Protein AF-X4Y4I2-F1 (afdb_monomer_lite)

Foldseek 3Di:
DDDDDDPVVVVVQVVQCVVVVPPDSVVSVVVVVVVVVVVVVVVVVVVVVVVPPDDDDDDDDDDDPDDDDDDDDDDDDDDDDDDDDDDDDDDDD

Secondary structure (DSSP, 8-state):
------HHHHHHHHHHHHHHT-SSHHHHHHHHHHHHHHHHHHHHHHHHHTTSS--S------PPP----------------------------

Radius of gyration: 27.99 Å; chains: 1; bounding box: 61×39×68 Å

Sequence (93 aa):
RRMRLSLDIARKFFNLQDMLGFDIASKTVEWLLKQSEEAIHALSKSCTDKIKSAVSSSTSECGKADLGHNRVSKGMMVNKSPSSRDARDLRVQ

Organism: NCBI:txid1164856

InterPro domains:
  IPR005333 Transcription factor, TCP [PTHR31072] (1-61)
  IPR017887 Transcription factor TCP subgroup [PF03634] (1-72)
  IPR017887 Transcription factor TCP subgroup [PS51369] (1-43)

pLDDT: mean 71.29, std 19.71, range [40.38, 96.19]

Structure (mmCIF, N/CA/C/O backbone):
data_AF-X4Y4I2-F1
#
_entry.id   AF-X4Y4I2-F1
#
loop_
_atom_site.group_PDB
_atom_site.id
_atom_site.type_symbol
_atom_site.label_atom_id
_atom_site.label_alt_id
_atom_site.label_comp_id
_atom_site.label_asym_id
_atom_site.label_entity_id
_atom_site.label_seq_id
_atom_site.pdbx_PDB_ins_code
_atom_site.Cartn_x
_atom_site.Cartn_y
_atom_site.Cartn_z
_atom_site.occupancy
_atom_site.B_iso_or_equiv
_atom_site.auth_seq_id
_atom_site.auth_comp_id
_atom_site.auth_asym_id
_atom_site.auth_atom_id
_atom_site.pdbx_PDB_model_num
ATOM 1 N N . ARG A 1 1 ? 16.632 -11.371 2.080 1.00 87.75 1 ARG A N 1
ATOM 2 C CA . ARG A 1 1 ? 15.545 -12.393 2.014 1.00 87.75 1 ARG A CA 1
ATOM 3 C C . ARG A 1 1 ? 14.500 -11.926 0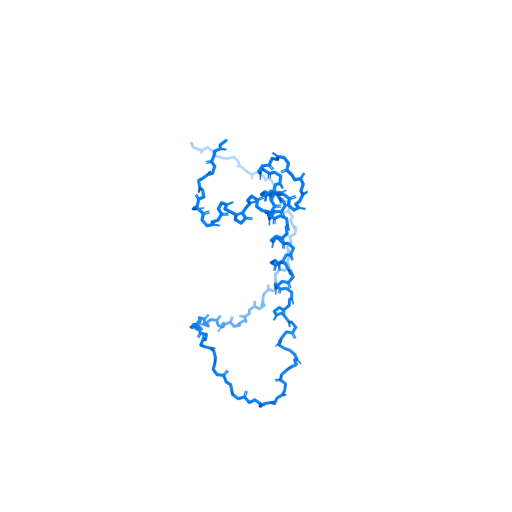.994 1.00 87.75 1 ARG A C 1
ATOM 5 O O . ARG A 1 1 ? 14.447 -10.727 0.765 1.00 87.75 1 ARG A O 1
ATOM 12 N N . ARG A 1 2 ? 13.730 -12.822 0.350 1.00 87.56 2 ARG A N 1
ATOM 13 C CA . ARG A 1 2 ? 12.763 -12.482 -0.723 1.00 87.56 2 ARG A CA 1
ATOM 14 C C . ARG A 1 2 ? 11.338 -12.876 -0.320 1.00 87.56 2 ARG A C 1
ATOM 16 O O . ARG A 1 2 ? 11.148 -13.982 0.174 1.00 87.56 2 ARG A O 1
ATOM 23 N N . MET A 1 3 ? 10.373 -11.992 -0.559 1.00 90.81 3 MET A N 1
ATOM 24 C CA . MET A 1 3 ? 8.939 -12.242 -0.361 1.00 90.81 3 MET A CA 1
ATOM 25 C C . MET A 1 3 ? 8.315 -12.751 -1.666 1.00 90.81 3 MET A C 1
ATOM 27 O O . MET A 1 3 ? 8.679 -12.275 -2.741 1.00 90.81 3 MET A O 1
ATOM 31 N N . ARG A 1 4 ? 7.377 -13.701 -1.585 1.00 94.56 4 ARG A N 1
ATOM 32 C CA . ARG A 1 4 ? 6.557 -14.142 -2.725 1.00 94.56 4 ARG A CA 1
ATOM 33 C C . ARG A 1 4 ? 5.133 -13.645 -2.513 1.00 94.56 4 ARG A C 1
ATOM 35 O O . ARG A 1 4 ? 4.514 -13.989 -1.513 1.00 94.56 4 ARG A O 1
ATOM 42 N N . LEU A 1 5 ? 4.651 -12.822 -3.435 1.00 91.69 5 LEU A N 1
ATOM 43 C CA . LEU A 1 5 ? 3.306 -12.253 -3.412 1.00 91.69 5 LEU A CA 1
ATOM 44 C C . LEU A 1 5 ? 2.453 -12.939 -4.483 1.00 91.69 5 LEU A C 1
ATOM 46 O O . LEU A 1 5 ? 2.984 -13.369 -5.509 1.00 91.69 5 LEU A O 1
ATOM 50 N N . SER A 1 6 ? 1.140 -13.032 -4.260 1.00 96.19 6 SER A N 1
ATOM 51 C CA . SER A 1 6 ? 0.216 -13.41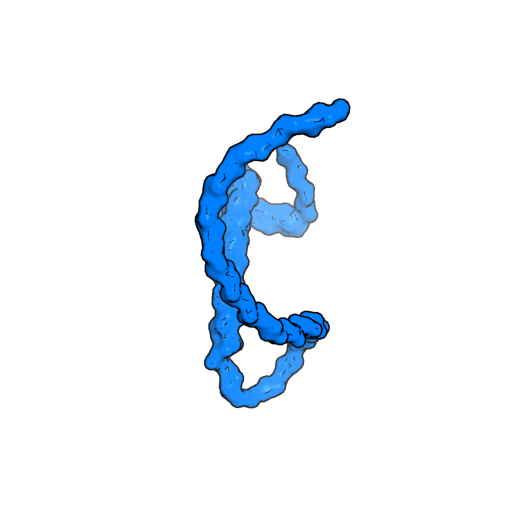2 -5.332 1.00 96.19 6 SER A CA 1
ATOM 52 C C . SER A 1 6 ? 0.195 -12.326 -6.407 1.00 96.19 6 SER A C 1
ATOM 54 O O . SER A 1 6 ? 0.532 -11.172 -6.138 1.00 96.19 6 SER A O 1
ATOM 56 N N . LEU A 1 7 ? -0.220 -12.680 -7.624 1.00 95.31 7 LEU A N 1
ATOM 57 C CA . LEU A 1 7 ? -0.238 -11.746 -8.748 1.00 95.31 7 LEU A CA 1
ATOM 58 C C . LEU A 1 7 ? -1.068 -10.485 -8.439 1.00 95.31 7 LEU A C 1
ATOM 60 O O . LEU A 1 7 ? -0.646 -9.369 -8.737 1.00 95.31 7 LEU A O 1
ATOM 64 N N . ASP A 1 8 ? -2.218 -10.651 -7.787 1.00 96.19 8 ASP A N 1
ATOM 65 C CA . ASP A 1 8 ? -3.101 -9.536 -7.440 1.00 96.19 8 ASP A CA 1
ATOM 66 C C . ASP A 1 8 ? -2.477 -8.602 -6.399 1.00 96.19 8 ASP A C 1
ATOM 68 O O . ASP A 1 8 ? -2.563 -7.378 -6.523 1.00 96.19 8 ASP A O 1
ATOM 72 N N . ILE A 1 9 ? -1.827 -9.174 -5.381 1.00 94.81 9 ILE A N 1
ATOM 73 C CA . ILE A 1 9 ? -1.156 -8.405 -4.329 1.00 94.81 9 ILE A CA 1
ATOM 74 C C . ILE A 1 9 ? 0.077 -7.708 -4.903 1.00 94.81 9 ILE A C 1
ATOM 76 O O . ILE A 1 9 ? 0.311 -6.543 -4.592 1.00 94.81 9 ILE A O 1
ATOM 80 N N . ALA A 1 10 ? 0.828 -8.381 -5.776 1.00 94.31 10 ALA A N 1
ATOM 81 C CA . ALA A 1 10 ? 1.992 -7.815 -6.441 1.00 94.31 10 ALA A CA 1
ATOM 82 C C . ALA A 1 10 ? 1.622 -6.547 -7.224 1.00 94.31 10 ALA A C 1
ATOM 84 O O . ALA A 1 10 ? 2.264 -5.520 -7.033 1.00 94.31 10 ALA A O 1
ATOM 85 N N . ARG A 1 11 ? 0.538 -6.569 -8.018 1.00 95.38 11 ARG A N 1
ATOM 86 C CA . ARG A 1 11 ? 0.073 -5.376 -8.754 1.00 95.38 11 ARG A CA 1
ATOM 87 C C . ARG A 1 11 ? -0.229 -4.197 -7.828 1.00 95.38 11 ARG A C 1
ATOM 89 O O . ARG A 1 11 ? 0.238 -3.092 -8.068 1.00 95.38 11 ARG A O 1
ATOM 96 N N . LYS A 1 12 ? -0.972 -4.431 -6.742 1.00 95.00 12 LYS A N 1
ATOM 97 C CA . LYS A 1 12 ? -1.288 -3.373 -5.766 1.00 95.00 12 LYS A CA 1
ATOM 98 C C . LYS A 1 12 ? -0.034 -2.842 -5.069 1.00 95.00 12 LYS A C 1
ATOM 100 O O . LYS A 1 12 ? 0.067 -1.647 -4.819 1.00 95.00 12 LYS A O 1
ATOM 105 N N . PHE A 1 13 ? 0.912 -3.727 -4.771 1.00 93.88 13 PHE A N 1
ATOM 106 C CA . PHE A 1 13 ? 2.162 -3.377 -4.110 1.00 93.88 13 PHE A CA 1
ATOM 107 C C . PHE A 1 13 ? 3.078 -2.526 -4.999 1.00 93.88 13 PHE A C 1
ATOM 109 O O . PHE A 1 13 ? 3.642 -1.556 -4.504 1.00 93.88 13 PHE A O 1
ATOM 116 N N . PHE A 1 14 ? 3.193 -2.836 -6.295 1.00 92.12 14 PHE A N 1
ATOM 117 C CA . P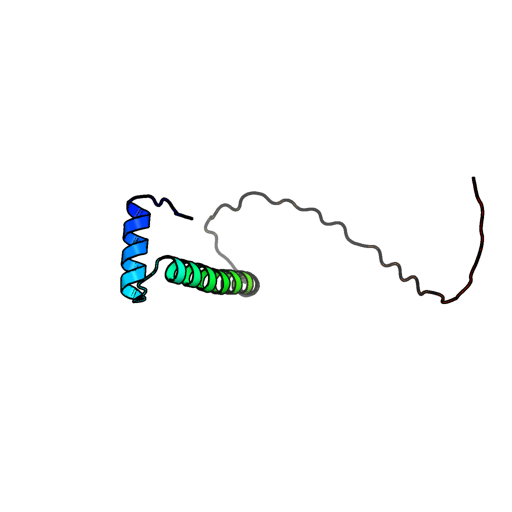HE A 1 14 ? 3.981 -2.026 -7.232 1.00 92.12 14 PHE A CA 1
ATOM 118 C C . PHE A 1 14 ? 3.341 -0.662 -7.505 1.00 92.12 14 PHE A C 1
ATOM 120 O O . PHE A 1 14 ? 4.031 0.344 -7.427 1.00 92.12 14 PHE A O 1
ATOM 127 N N . ASN A 1 15 ? 2.018 -0.592 -7.679 1.00 94.62 15 ASN A N 1
ATOM 128 C CA . ASN A 1 15 ? 1.343 0.705 -7.803 1.00 94.62 15 ASN A CA 1
ATOM 129 C C . ASN A 1 15 ? 1.580 1.589 -6.568 1.00 94.62 15 ASN A C 1
ATOM 131 O O . ASN A 1 15 ? 1.762 2.796 -6.688 1.00 94.62 15 ASN A O 1
ATOM 135 N N . LEU A 1 16 ? 1.590 0.990 -5.373 1.00 93.75 16 LEU A N 1
ATOM 136 C CA . LEU A 1 16 ? 1.901 1.713 -4.144 1.00 93.75 16 LEU A CA 1
ATOM 137 C C . LEU A 1 16 ? 3.362 2.192 -4.110 1.00 93.75 16 LEU A C 1
ATOM 139 O O . LEU A 1 16 ? 3.608 3.306 -3.657 1.00 93.75 16 LEU A O 1
ATOM 143 N N . GLN A 1 17 ? 4.316 1.386 -4.592 1.00 94.06 17 GLN A N 1
ATOM 144 C CA . GLN A 1 17 ? 5.717 1.811 -4.735 1.00 94.06 17 GLN A CA 1
ATOM 145 C C . GLN A 1 17 ? 5.835 3.047 -5.624 1.00 94.06 17 GLN A C 1
ATOM 147 O O . GLN A 1 17 ? 6.469 4.020 -5.215 1.00 94.06 17 GLN A O 1
ATOM 152 N N . ASP A 1 18 ? 5.170 3.025 -6.781 1.00 93.94 18 ASP A N 1
ATOM 153 C CA . ASP A 1 18 ? 5.170 4.134 -7.736 1.00 93.94 18 ASP A CA 1
ATOM 154 C C . ASP A 1 18 ? 4.561 5.399 -7.120 1.00 93.94 18 ASP A C 1
ATOM 156 O O . ASP A 1 18 ? 5.125 6.485 -7.236 1.00 93.94 18 ASP A O 1
ATOM 160 N N . MET A 1 19 ? 3.445 5.263 -6.395 1.00 94.19 19 MET A N 1
ATOM 161 C CA . MET A 1 19 ? 2.787 6.387 -5.718 1.00 94.19 19 MET A CA 1
ATOM 162 C C . MET A 1 19 ? 3.638 7.003 -4.603 1.00 94.19 19 MET A C 1
ATOM 164 O O . MET A 1 19 ? 3.588 8.213 -4.391 1.00 94.19 19 MET A O 1
ATOM 168 N N . LEU A 1 20 ? 4.393 6.183 -3.871 1.00 91.75 20 LEU A N 1
ATOM 169 C CA . LEU A 1 20 ? 5.290 6.652 -2.813 1.00 91.75 20 LEU A CA 1
ATOM 170 C C . LEU A 1 20 ? 6.638 7.147 -3.364 1.00 91.75 20 LEU A C 1
ATOM 172 O O . LEU A 1 20 ? 7.398 7.777 -2.630 1.00 91.75 20 LEU A O 1
ATOM 176 N N . GLY A 1 21 ? 6.947 6.862 -4.634 1.00 93.75 21 GLY A N 1
ATOM 177 C CA . GLY A 1 21 ? 8.237 7.166 -5.253 1.00 93.75 21 GLY A CA 1
ATOM 178 C C . GLY A 1 21 ? 9.392 6.357 -4.656 1.00 93.75 21 GLY A C 1
ATOM 179 O O . GLY A 1 21 ? 10.528 6.830 -4.606 1.00 93.75 21 GLY A O 1
ATOM 180 N N . PHE A 1 22 ? 9.115 5.159 -4.134 1.00 91.56 22 PHE A N 1
ATOM 181 C CA . PHE A 1 22 ? 10.130 4.319 -3.504 1.00 91.56 22 PHE A CA 1
ATOM 182 C C . PHE A 1 22 ? 10.751 3.344 -4.503 1.00 91.56 22 PHE A C 1
ATOM 184 O O . PHE A 1 22 ? 10.088 2.454 -5.014 1.00 91.56 22 PHE A O 1
ATOM 191 N N . ASP A 1 23 ? 12.069 3.442 -4.666 1.00 85.50 23 ASP A N 1
ATOM 192 C CA . ASP A 1 23 ? 12.874 2.566 -5.537 1.00 85.50 23 ASP A CA 1
ATOM 193 C C . ASP A 1 23 ? 13.068 1.146 -4.948 1.00 85.50 23 ASP A C 1
ATOM 195 O O . ASP A 1 23 ? 13.462 0.194 -5.615 1.00 85.50 23 ASP A O 1
ATOM 199 N N . ILE A 1 24 ? 12.787 0.964 -3.649 1.00 88.56 24 ILE A N 1
ATOM 200 C CA . ILE A 1 24 ? 13.030 -0.306 -2.954 1.00 88.56 24 ILE A CA 1
ATOM 201 C C . ILE A 1 24 ? 11.777 -0.777 -2.220 1.00 88.56 24 ILE A C 1
ATOM 203 O O . ILE A 1 24 ? 11.231 -0.088 -1.353 1.00 88.56 24 ILE A O 1
ATOM 207 N N . ALA A 1 25 ? 11.397 -2.030 -2.478 1.00 87.75 25 ALA A N 1
ATOM 208 C CA . ALA A 1 25 ? 10.277 -2.704 -1.825 1.00 87.75 25 ALA A CA 1
ATOM 209 C C . ALA A 1 25 ? 10.349 -2.663 -0.287 1.00 87.75 25 ALA A C 1
ATOM 211 O O . ALA A 1 25 ? 9.319 -2.537 0.369 1.00 87.75 25 ALA A O 1
ATOM 212 N N . SER A 1 26 ? 11.547 -2.733 0.306 1.00 90.94 26 SER A N 1
ATOM 213 C CA . SER A 1 26 ? 11.716 -2.698 1.765 1.00 90.94 26 SER A CA 1
ATOM 214 C C . SER A 1 26 ? 11.220 -1.394 2.390 1.00 90.94 26 SER A C 1
ATOM 216 O O . SER A 1 26 ? 10.577 -1.452 3.431 1.00 90.94 26 SER A O 1
ATOM 218 N N . LYS A 1 27 ? 11.437 -0.244 1.734 1.00 91.50 27 LYS A N 1
ATOM 219 C CA . LYS A 1 27 ? 10.949 1.065 2.206 1.00 91.50 27 LYS A CA 1
ATOM 220 C C . LYS A 1 27 ? 9.424 1.147 2.169 1.00 91.50 27 LYS A C 1
ATOM 222 O O . LYS A 1 27 ? 8.797 1.695 3.067 1.00 91.50 27 LYS A O 1
ATOM 227 N N . THR A 1 28 ? 8.818 0.533 1.154 1.00 94.06 28 THR A N 1
ATOM 228 C CA . THR A 1 28 ? 7.353 0.448 1.040 1.00 94.06 28 THR A CA 1
ATOM 229 C C . THR A 1 28 ? 6.759 -0.431 2.132 1.00 94.06 28 THR A C 1
ATOM 231 O O . THR A 1 28 ? 5.734 -0.088 2.710 1.00 94.06 28 THR A O 1
ATOM 234 N N . VAL A 1 29 ? 7.406 -1.557 2.449 1.00 93.44 29 VAL A N 1
ATOM 235 C CA . VAL A 1 29 ? 6.966 -2.430 3.547 1.00 93.44 29 VAL A CA 1
ATOM 236 C C . VAL A 1 29 ? 7.119 -1.733 4.898 1.00 93.44 29 VAL A C 1
ATOM 238 O O . VAL A 1 29 ? 6.210 -1.809 5.714 1.00 93.44 29 VAL A O 1
ATOM 241 N N . GLU A 1 30 ? 8.220 -1.020 5.127 1.00 93.69 30 GLU A N 1
ATOM 242 C CA . GLU A 1 30 ? 8.410 -0.211 6.336 1.00 93.69 30 GLU A CA 1
ATOM 243 C C . GLU A 1 30 ? 7.304 0.843 6.489 1.00 93.69 30 GLU A C 1
ATOM 245 O O . GLU A 1 30 ? 6.701 0.965 7.556 1.00 93.69 30 GLU A O 1
ATOM 250 N N . TRP A 1 31 ? 6.962 1.537 5.401 1.00 94.94 31 TRP A N 1
ATOM 251 C CA . TRP A 1 31 ? 5.849 2.482 5.383 1.00 94.94 31 TRP A CA 1
ATOM 252 C C . TRP A 1 31 ? 4.503 1.808 5.685 1.00 94.94 31 TRP A C 1
ATOM 254 O O . TRP A 1 31 ? 3.738 2.313 6.505 1.00 94.94 31 TRP A O 1
ATOM 264 N N . LEU A 1 32 ? 4.231 0.641 5.089 1.00 94.31 32 LEU A N 1
ATOM 265 C CA . LEU A 1 32 ? 3.017 -0.135 5.358 1.00 94.31 32 LEU A CA 1
ATOM 266 C C . LEU A 1 32 ? 2.901 -0.530 6.834 1.00 94.31 32 LEU A C 1
ATOM 268 O O . LEU A 1 32 ? 1.809 -0.451 7.397 1.00 94.31 32 LEU A O 1
ATOM 272 N N . LEU A 1 33 ? 4.005 -0.945 7.461 1.00 93.88 33 LEU A N 1
ATOM 273 C CA . LEU A 1 33 ? 4.028 -1.309 8.878 1.00 93.88 33 LEU A CA 1
ATOM 274 C C . LEU A 1 33 ? 3.742 -0.091 9.758 1.00 93.88 33 LEU A C 1
ATOM 276 O O . LEU A 1 33 ? 2.820 -0.141 10.570 1.00 93.88 33 LEU A O 1
ATOM 280 N N . LYS A 1 34 ? 4.433 1.028 9.517 1.00 94.19 34 LYS A N 1
ATOM 281 C CA . LYS A 1 34 ? 4.206 2.279 10.248 1.00 94.19 34 LYS A CA 1
ATOM 282 C C . LYS A 1 34 ? 2.760 2.764 10.118 1.00 94.19 34 LYS A C 1
ATOM 284 O O . LYS A 1 34 ? 2.121 3.099 11.113 1.00 94.19 34 LYS A O 1
ATOM 289 N N . GLN A 1 35 ? 2.217 2.760 8.900 1.00 91.06 35 GLN A N 1
ATOM 290 C CA . GLN A 1 35 ? 0.854 3.227 8.672 1.00 91.06 35 GLN A CA 1
ATOM 291 C C . GLN A 1 35 ? -0.187 2.308 9.324 1.00 91.06 35 GLN A C 1
ATOM 293 O O . GLN A 1 35 ? -1.210 2.786 9.821 1.00 91.06 35 GLN A O 1
ATOM 298 N N . SER A 1 36 ? 0.081 1.000 9.350 1.00 92.62 36 SER A N 1
ATOM 299 C CA . SER A 1 36 ? -0.779 0.014 10.009 1.00 92.62 36 SER A CA 1
ATOM 300 C C . SER A 1 36 ? -0.770 0.175 11.528 1.00 92.62 36 SER A C 1
ATOM 302 O O . SER A 1 36 ? -1.829 0.089 12.142 1.00 92.62 36 SER A O 1
ATOM 304 N N . GLU A 1 37 ? 0.382 0.449 12.143 1.00 92.19 37 GLU A N 1
ATOM 305 C CA . GLU A 1 37 ? 0.480 0.719 13.584 1.00 92.19 37 GLU A CA 1
ATOM 306 C C . GLU A 1 37 ? -0.362 1.934 13.993 1.00 92.19 37 GLU A C 1
ATOM 308 O O . GLU A 1 37 ? -1.151 1.860 14.939 1.00 92.19 37 GLU A O 1
ATOM 313 N N . GLU A 1 38 ? -0.261 3.031 13.237 1.00 88.69 38 GLU A N 1
ATOM 314 C CA . GLU A 1 38 ? -1.077 4.229 13.449 1.00 88.69 38 GLU A CA 1
ATOM 315 C C . GLU A 1 38 ? -2.576 3.927 13.300 1.00 88.69 38 GLU A C 1
ATOM 317 O O . GLU A 1 38 ? -3.381 4.315 14.154 1.00 88.69 38 GLU A O 1
ATOM 322 N N . ALA A 1 39 ? -2.955 3.183 12.255 1.00 89.69 39 ALA A N 1
ATOM 323 C CA . ALA A 1 39 ? -4.342 2.809 11.998 1.00 89.69 39 ALA A CA 1
ATOM 324 C C . ALA A 1 39 ? -4.913 1.898 13.098 1.00 89.69 39 ALA A C 1
ATOM 326 O O . ALA A 1 39 ? -6.021 2.133 13.582 1.00 89.69 39 ALA A O 1
ATOM 327 N N . ILE A 1 40 ? -4.160 0.888 13.544 1.00 88.75 40 ILE A N 1
ATOM 328 C CA . ILE A 1 40 ? -4.579 -0.027 14.617 1.00 88.75 40 ILE A CA 1
ATOM 329 C C . ILE A 1 40 ? -4.733 0.734 15.936 1.00 88.75 40 ILE A C 1
ATOM 331 O O . ILE A 1 40 ? -5.730 0.561 16.640 1.00 88.75 40 ILE A O 1
ATOM 335 N N . HIS A 1 41 ? -3.789 1.614 16.267 1.00 88.44 41 HIS A N 1
ATOM 336 C CA . HIS A 1 41 ? -3.862 2.416 17.485 1.00 88.44 41 HIS A CA 1
ATOM 337 C C . HIS A 1 41 ? -5.064 3.377 17.472 1.00 88.44 41 HIS A C 1
ATOM 339 O O . HIS A 1 41 ? -5.749 3.524 18.488 1.00 88.44 41 HIS A O 1
ATOM 345 N N . ALA A 1 42 ? -5.379 3.978 16.320 1.00 81.69 42 ALA A N 1
ATOM 346 C CA . ALA A 1 42 ? -6.585 4.784 16.141 1.00 81.69 42 ALA A CA 1
ATOM 347 C C . ALA A 1 42 ? -7.870 3.948 16.289 1.00 81.69 42 ALA A C 1
ATOM 349 O O . ALA A 1 42 ? -8.799 4.359 16.989 1.00 81.69 42 ALA A O 1
ATOM 350 N N . LEU A 1 43 ? -7.918 2.746 15.703 1.00 80.81 43 LEU A N 1
ATOM 351 C CA . LEU A 1 43 ? -9.057 1.833 15.843 1.00 80.81 43 LEU A CA 1
ATOM 352 C C . LEU A 1 43 ? -9.280 1.417 17.302 1.00 80.81 43 LEU A C 1
ATOM 354 O O . LEU A 1 43 ? -10.412 1.496 17.781 1.00 80.81 43 LEU A O 1
ATOM 358 N N . SER A 1 44 ? -8.211 1.071 18.027 1.00 78.62 44 SER A N 1
ATOM 359 C CA . SER A 1 44 ? -8.270 0.708 19.449 1.00 78.62 44 SER A CA 1
ATOM 360 C C . SER A 1 44 ? -8.852 1.827 20.317 1.00 78.62 44 SER A C 1
ATOM 362 O O . SER A 1 44 ? -9.601 1.543 21.248 1.00 78.62 44 SER A O 1
ATOM 364 N N . LYS A 1 45 ? -8.545 3.092 20.009 1.00 68.50 45 LYS A N 1
ATOM 365 C CA . LYS A 1 45 ? -9.094 4.262 20.716 1.00 68.50 45 LYS A CA 1
ATOM 366 C C . LYS A 1 45 ? -10.533 4.578 20.301 1.00 68.50 45 LYS A C 1
ATOM 368 O O . LYS A 1 45 ? -11.353 4.961 21.127 1.00 68.50 45 LYS A O 1
ATOM 373 N N . SER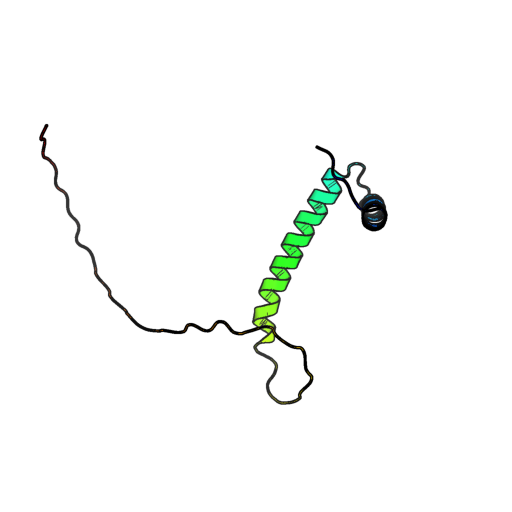 A 1 46 ? -10.884 4.356 19.036 1.00 59.53 46 SER A N 1
ATOM 374 C CA . SER A 1 46 ? -12.239 4.616 18.530 1.00 59.53 46 SER A CA 1
ATOM 375 C C . SER A 1 46 ? -13.288 3.583 18.977 1.00 59.53 46 SER A C 1
ATOM 377 O O . SER A 1 46 ? -14.488 3.843 18.874 1.00 59.53 46 SER A O 1
ATOM 379 N N . CYS A 1 47 ? -12.868 2.415 19.477 1.00 56.03 47 CYS A N 1
ATOM 380 C CA . CYS A 1 47 ? -13.765 1.430 20.091 1.00 56.03 47 CYS A CA 1
ATOM 381 C C . CYS A 1 47 ? -14.237 1.836 21.498 1.00 56.03 47 CYS A C 1
ATOM 383 O O . CYS A 1 47 ? -15.284 1.360 21.932 1.00 56.03 47 CYS A O 1
ATOM 385 N N . THR A 1 48 ? -13.532 2.735 22.194 1.00 53.22 48 THR A N 1
ATOM 386 C CA . THR A 1 48 ? -13.955 3.243 23.513 1.00 53.22 48 THR A CA 1
ATOM 387 C C . THR A 1 48 ? -15.015 4.348 23.443 1.00 53.22 48 THR A C 1
ATOM 389 O O . THR A 1 48 ? -15.808 4.476 24.375 1.00 53.22 48 THR A O 1
ATOM 392 N N . ASP A 1 49 ? -15.110 5.087 22.333 1.00 53.22 49 ASP A N 1
ATOM 393 C CA . ASP A 1 49 ? -16.067 6.201 22.191 1.00 53.22 49 ASP A CA 1
ATOM 394 C C . ASP A 1 49 ? -17.411 5.796 21.565 1.00 53.22 49 ASP A C 1
ATOM 396 O O . ASP A 1 49 ? -18.405 6.512 21.682 1.00 53.22 49 ASP A O 1
ATOM 400 N N . LYS A 1 50 ? -17.499 4.600 20.969 1.00 51.19 50 LYS A N 1
ATOM 401 C CA . LYS A 1 50 ? -18.759 4.052 20.431 1.00 51.19 50 LYS A CA 1
ATOM 402 C C . LYS A 1 50 ? -19.674 3.424 21.495 1.00 51.19 50 LYS A C 1
ATOM 404 O O . LYS A 1 50 ? -20.742 2.933 21.151 1.00 51.19 50 LYS A O 1
ATOM 409 N N . ILE A 1 51 ? -19.296 3.463 22.778 1.00 54.75 51 ILE A N 1
ATOM 410 C CA . ILE A 1 51 ? -20.140 3.035 23.911 1.00 54.75 51 ILE A CA 1
ATOM 411 C C . ILE A 1 51 ? -20.537 4.241 24.781 1.00 54.75 51 ILE A C 1
ATOM 413 O O . ILE A 1 51 ? -20.553 4.154 25.999 1.00 54.75 51 ILE A O 1
ATOM 417 N N . LYS A 1 52 ? -20.800 5.421 24.205 1.00 50.72 52 LYS A N 1
ATOM 418 C CA . LYS A 1 52 ? -21.411 6.538 24.965 1.00 50.72 52 LYS A CA 1
ATOM 419 C C . LYS A 1 52 ? -22.491 7.318 24.217 1.00 50.72 52 LYS A C 1
ATOM 421 O O . LYS A 1 52 ? -23.136 8.158 24.829 1.00 50.72 52 LYS A O 1
ATOM 426 N N . SER A 1 53 ? -22.742 7.024 22.940 1.00 49.16 53 SER A N 1
ATOM 427 C CA . SER A 1 53 ? -23.772 7.718 22.153 1.00 49.16 53 SER A CA 1
ATOM 428 C C . SER A 1 53 ? -24.635 6.741 21.356 1.00 49.16 53 SER A C 1
ATOM 430 O O . SER A 1 53 ? -24.660 6.746 20.130 1.00 49.16 53 SER A O 1
ATOM 432 N N . ALA A 1 54 ? -25.310 5.852 22.076 1.00 46.84 54 ALA A N 1
ATOM 433 C CA . ALA A 1 54 ? -26.459 5.108 21.573 1.00 46.84 54 ALA A CA 1
ATOM 434 C C . ALA A 1 54 ? -27.435 4.914 22.740 1.00 46.84 54 ALA A C 1
ATOM 436 O O . ALA A 1 54 ? -27.615 3.813 23.256 1.00 46.84 54 ALA A O 1
ATOM 437 N N . VAL A 1 55 ? -28.003 6.022 23.223 1.00 60.34 55 VAL A N 1
ATOM 438 C CA . VAL A 1 55 ? -29.253 5.965 23.981 1.00 60.34 55 VAL A CA 1
ATOM 439 C C . VAL A 1 55 ? -30.384 5.837 22.954 1.00 60.34 55 VAL A C 1
ATOM 441 O O . VAL A 1 55 ? -30.465 6.638 22.029 1.00 60.34 55 VAL A O 1
ATOM 444 N N . SER A 1 56 ? -31.221 4.813 23.132 1.00 48.31 56 SER A N 1
ATOM 445 C CA . SER A 1 56 ? -32.516 4.588 22.467 1.00 48.31 56 SER A CA 1
ATOM 446 C C . SER A 1 56 ? -32.526 4.086 21.007 1.00 48.31 56 SER A C 1
ATOM 448 O O . SER A 1 56 ? -32.264 4.818 20.063 1.00 48.31 56 SER A O 1
ATOM 450 N N . SER A 1 57 ? -32.972 2.829 20.876 1.00 46.31 57 SER A N 1
ATOM 451 C CA . SER A 1 57 ? -33.777 2.238 19.789 1.00 46.31 57 SER A CA 1
ATOM 452 C C . SER A 1 57 ? -33.295 2.348 18.335 1.00 46.31 57 SER A C 1
ATOM 454 O O . SER A 1 57 ? -33.528 3.345 17.668 1.00 46.31 57 SER A O 1
ATOM 456 N N . SER A 1 58 ? -32.801 1.246 17.766 1.00 40.38 58 SER A N 1
ATOM 457 C CA . SER A 1 58 ? -33.589 0.385 16.859 1.00 40.38 58 SER A CA 1
ATOM 458 C C . SER A 1 58 ? -32.689 -0.698 16.249 1.00 40.38 58 SER A C 1
ATOM 460 O O . SER A 1 58 ? -31.508 -0.487 15.987 1.00 40.38 58 SER A O 1
ATOM 462 N N . THR A 1 59 ? -33.253 -1.886 16.088 1.00 56.31 59 THR A N 1
ATOM 463 C CA . THR A 1 59 ? -32.618 -3.139 15.671 1.00 56.31 59 THR A CA 1
ATOM 464 C C . THR A 1 59 ? -32.115 -3.106 14.227 1.00 56.31 59 THR A C 1
ATOM 466 O O . THR A 1 59 ? -32.884 -2.784 13.328 1.00 56.31 59 THR A O 1
ATOM 469 N N . SER A 1 60 ? -30.881 -3.551 13.985 1.00 54.19 60 SER A N 1
ATOM 470 C CA . SER A 1 60 ? -30.560 -4.333 12.784 1.00 54.19 60 SER A CA 1
ATOM 471 C C . SER A 1 60 ? -29.299 -5.151 13.040 1.00 54.19 60 SER A C 1
ATOM 473 O O . SER A 1 60 ? -28.267 -4.634 13.465 1.00 54.19 60 SER A O 1
ATOM 475 N N . GLU A 1 61 ? -29.436 -6.452 12.833 1.00 58.06 61 GLU A N 1
ATOM 476 C CA . GLU A 1 61 ? -28.468 -7.518 13.066 1.00 58.06 61 GLU A CA 1
ATOM 477 C C . GLU A 1 61 ? -27.048 -7.305 12.502 1.00 58.06 6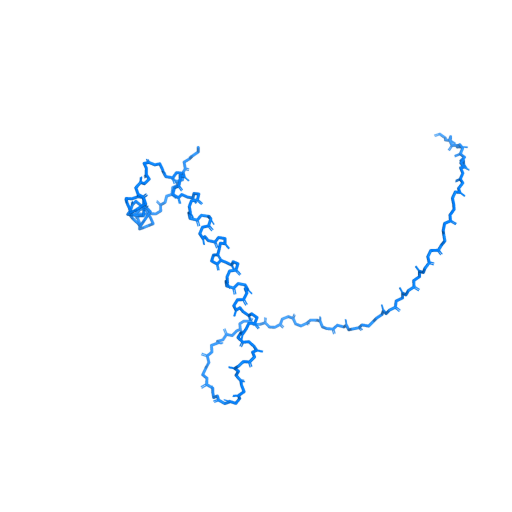1 GLU A C 1
ATOM 479 O O . GLU A 1 61 ? -26.840 -7.039 11.322 1.00 58.06 61 GLU A O 1
ATOM 484 N N . CYS A 1 62 ? -26.038 -7.568 13.335 1.00 54.72 62 CYS A N 1
ATOM 485 C CA . CYS A 1 62 ? -24.751 -8.080 12.869 1.00 54.72 62 CYS A CA 1
ATOM 486 C C . CYS A 1 62 ? -24.186 -9.008 13.952 1.00 54.72 62 CYS A C 1
ATOM 488 O O . CYS A 1 62 ? -23.898 -8.582 15.074 1.00 54.72 62 CYS A O 1
ATOM 490 N N . GLY A 1 63 ? -24.133 -10.303 13.630 1.00 49.12 63 GLY A N 1
ATOM 491 C CA . GLY A 1 63 ? -23.824 -11.389 14.553 1.00 49.12 63 GLY A CA 1
ATOM 492 C C . GLY A 1 63 ? -22.431 -11.260 15.159 1.00 49.12 63 GLY A C 1
ATOM 493 O O . GLY A 1 63 ? -21.422 -11.346 14.461 1.00 49.12 63 GLY A O 1
ATOM 494 N N . LYS A 1 64 ? -22.379 -11.085 16.481 1.00 46.59 64 LYS A N 1
ATOM 495 C CA . LYS A 1 64 ? -21.149 -11.233 17.254 1.00 46.59 64 LYS A CA 1
ATOM 496 C C . LYS A 1 64 ? -21.031 -12.670 17.733 1.00 46.59 64 LYS A C 1
ATOM 498 O O . LYS A 1 64 ? -21.885 -13.153 18.471 1.00 46.59 64 LYS A O 1
ATOM 503 N N . ALA A 1 65 ? -19.960 -13.320 17.292 1.00 52.31 65 ALA A N 1
ATOM 504 C CA . ALA A 1 65 ? -19.511 -14.585 17.835 1.00 52.31 65 ALA A CA 1
ATOM 505 C C . ALA A 1 65 ? -19.155 -14.412 19.321 1.00 52.31 65 ALA A C 1
ATOM 507 O O . ALA A 1 65 ? -18.306 -13.597 19.677 1.00 52.31 65 ALA A O 1
ATOM 508 N N . ASP A 1 66 ? -19.910 -15.162 20.114 1.00 51.00 66 ASP A N 1
ATOM 509 C CA . ASP A 1 66 ? -19.677 -15.777 21.418 1.00 51.00 66 ASP A CA 1
ATOM 510 C C . ASP A 1 66 ? -18.931 -15.024 22.538 1.00 51.00 66 ASP A C 1
ATOM 512 O O . ASP A 1 66 ? -17.775 -14.610 22.451 1.00 51.00 66 ASP A O 1
ATOM 516 N N . LEU A 1 67 ? -19.661 -14.914 23.649 1.00 50.56 67 LEU A N 1
ATOM 517 C CA . LEU A 1 67 ? -19.319 -14.284 24.914 1.00 50.56 67 LEU A CA 1
ATOM 518 C C . LEU A 1 67 ? -18.654 -15.300 25.853 1.00 50.56 67 LEU A C 1
ATOM 520 O O . LEU A 1 67 ? -19.332 -16.129 26.453 1.00 50.56 67 LEU A O 1
ATOM 524 N N . GLY A 1 68 ? -17.354 -15.153 26.100 1.00 46.78 68 GLY A N 1
ATOM 525 C CA . GLY A 1 68 ? -16.674 -15.803 27.224 1.00 46.78 68 GLY A CA 1
ATOM 526 C C . GLY A 1 68 ? -16.638 -14.904 28.462 1.00 46.78 68 GLY A C 1
ATOM 527 O O . GLY A 1 68 ? -15.638 -14.235 28.714 1.00 46.78 68 GLY A O 1
ATOM 528 N N . HIS A 1 69 ? -17.725 -14.859 29.236 1.00 52.81 69 HIS A N 1
ATOM 529 C CA . HIS A 1 69 ? -17.767 -14.188 30.538 1.00 52.81 69 HIS A CA 1
ATOM 530 C C . HIS A 1 69 ? -17.073 -15.027 31.625 1.00 52.81 69 HIS A C 1
ATOM 532 O O . HIS A 1 69 ? -17.503 -16.140 31.908 1.00 52.81 69 HIS A O 1
ATOM 538 N N . ASN A 1 70 ? -16.112 -14.445 32.348 1.00 55.34 70 ASN A N 1
ATOM 539 C CA . ASN A 1 70 ? -15.897 -14.799 33.752 1.00 55.34 70 ASN A CA 1
ATOM 540 C C . ASN A 1 70 ? -15.690 -13.528 34.587 1.00 55.34 70 ASN A C 1
ATOM 542 O O . ASN A 1 70 ? -14.640 -12.889 34.541 1.00 55.34 70 ASN A O 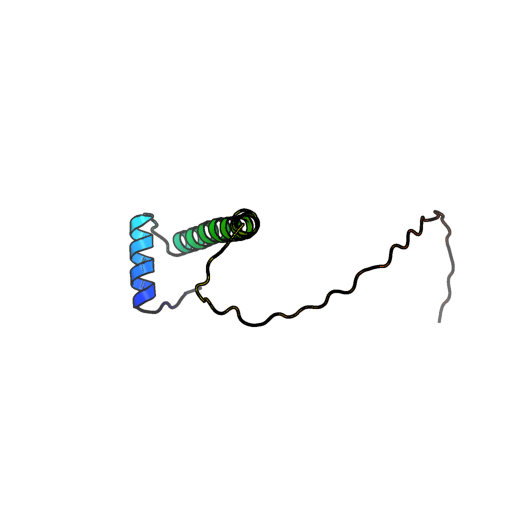1
ATOM 546 N N . ARG A 1 71 ? -16.734 -13.144 35.328 1.00 52.78 71 ARG A N 1
ATOM 547 C CA . ARG A 1 71 ? -16.671 -12.160 36.409 1.00 52.78 71 ARG A CA 1
ATOM 548 C C . ARG A 1 71 ? -16.672 -12.926 37.727 1.00 52.78 71 ARG A C 1
ATOM 550 O O . ARG A 1 71 ? -17.694 -13.498 38.085 1.00 52.78 71 ARG A O 1
ATOM 557 N N . VAL A 1 72 ? -15.597 -12.807 38.499 1.00 52.06 72 VAL A N 1
ATOM 558 C CA . VAL A 1 72 ? -15.694 -12.851 39.959 1.00 52.06 72 VAL A CA 1
ATOM 559 C C . VAL A 1 72 ? -14.918 -11.671 40.522 1.00 52.06 72 VAL A C 1
ATOM 561 O O . VAL A 1 72 ? -13.752 -11.439 40.210 1.00 52.06 72 VAL A O 1
ATOM 564 N N . SER A 1 73 ? -15.629 -10.860 41.292 1.00 56.12 73 SER A N 1
ATOM 565 C CA . SER A 1 73 ? -15.071 -9.770 42.074 1.00 56.12 73 SER A CA 1
ATOM 566 C C . SER A 1 73 ? -14.573 -10.292 43.422 1.00 56.12 73 SER A C 1
ATOM 568 O O . SER A 1 73 ? -15.148 -11.232 43.966 1.00 56.12 73 SER A O 1
ATOM 570 N N . LYS A 1 74 ? -13.667 -9.501 44.014 1.00 48.75 74 LYS A N 1
ATOM 571 C CA . LYS A 1 74 ? -13.558 -9.177 45.452 1.00 48.75 74 LYS A CA 1
ATOM 572 C C . LYS A 1 74 ? -12.431 -9.878 46.226 1.00 48.75 74 LYS A C 1
ATOM 574 O O . LYS A 1 74 ? -12.431 -11.085 46.413 1.00 48.75 74 LYS A O 1
ATOM 579 N N . GLY A 1 75 ? -11.526 -9.051 46.759 1.00 42.16 75 GLY A N 1
ATOM 580 C CA . GLY A 1 75 ? -10.539 -9.435 47.769 1.00 42.16 75 GLY A CA 1
ATOM 581 C C . GLY A 1 75 ? -9.451 -8.378 47.969 1.00 42.16 75 GLY A C 1
ATOM 582 O O . GLY A 1 75 ? -8.365 -8.506 47.422 1.00 42.16 75 GLY A O 1
ATOM 583 N N . MET A 1 76 ? -9.742 -7.317 48.731 1.00 51.34 76 MET A N 1
ATOM 584 C CA . MET A 1 76 ? -8.718 -6.428 49.299 1.00 51.34 76 MET A CA 1
ATOM 585 C C . MET A 1 76 ? -7.955 -7.190 50.385 1.00 51.34 76 MET A C 1
ATOM 587 O O . MET A 1 76 ? -8.580 -7.625 51.347 1.00 51.34 76 MET A O 1
ATOM 591 N N . MET A 1 77 ? -6.628 -7.269 50.296 1.00 60.72 77 MET A N 1
ATOM 592 C CA . MET A 1 77 ? -5.774 -7.476 51.468 1.00 60.72 77 MET A CA 1
ATOM 593 C C . MET A 1 77 ? -4.560 -6.556 51.361 1.00 60.72 77 MET A C 1
ATOM 595 O O . MET A 1 77 ? -3.654 -6.762 50.561 1.00 60.72 77 MET A O 1
ATOM 599 N N . VAL A 1 78 ? -4.597 -5.497 52.166 1.00 59.25 78 VAL A N 1
ATOM 600 C CA . VAL A 1 78 ? -3.436 -4.694 52.539 1.00 59.25 78 VAL A CA 1
ATOM 601 C C . VAL A 1 78 ? -2.602 -5.536 53.496 1.00 59.25 78 VAL A C 1
ATOM 603 O O . VAL A 1 78 ? -3.085 -5.890 54.568 1.00 59.25 78 VAL A O 1
ATOM 606 N N . ASN A 1 79 ? -1.342 -5.797 53.168 1.00 56.81 79 ASN A N 1
ATOM 607 C CA . ASN A 1 79 ? -0.337 -6.136 54.168 1.00 56.81 79 ASN A CA 1
ATOM 608 C C . ASN A 1 79 ? 0.908 -5.265 53.968 1.00 56.81 79 ASN A C 1
ATOM 610 O O . ASN A 1 79 ? 1.712 -5.413 53.053 1.00 56.81 79 ASN A O 1
ATOM 614 N N . LYS A 1 80 ? 0.986 -4.283 54.864 1.00 50.78 80 LYS A N 1
ATOM 615 C CA . LYS A 1 80 ? 2.088 -3.353 55.082 1.00 50.78 80 LYS A CA 1
ATOM 616 C C . LYS A 1 80 ? 3.274 -4.134 55.669 1.00 50.78 80 LYS A C 1
ATOM 618 O O . LYS A 1 80 ? 3.076 -4.971 56.545 1.00 50.78 80 LYS A O 1
ATOM 623 N N . SER A 1 81 ? 4.471 -3.855 55.163 1.00 50.81 81 SER A N 1
ATOM 624 C CA . SER A 1 81 ? 5.761 -4.481 55.486 1.00 50.81 81 SER A CA 1
ATOM 625 C C . SER A 1 81 ? 6.112 -4.489 56.983 1.00 50.81 81 SER A C 1
ATOM 627 O O . SER A 1 81 ? 5.579 -3.684 57.750 1.00 50.81 81 SER A O 1
ATOM 629 N N . PRO A 1 82 ? 7.164 -5.236 57.362 1.00 56.00 82 PRO A N 1
ATOM 630 C CA . PRO A 1 82 ? 8.295 -4.505 57.919 1.00 56.00 82 PRO A CA 1
ATOM 631 C C . PRO A 1 82 ? 9.663 -4.910 57.355 1.00 56.00 82 PRO A C 1
ATOM 633 O O . PRO A 1 82 ? 9.973 -6.066 57.089 1.00 56.00 82 PRO A O 1
ATOM 636 N N . SER A 1 83 ? 10.471 -3.864 57.207 1.00 53.72 83 SER A N 1
ATOM 637 C CA . SER A 1 83 ? 11.931 -3.830 57.215 1.00 53.72 83 SER A CA 1
ATOM 638 C C . SER A 1 83 ? 12.549 -4.784 58.245 1.00 53.72 83 SER A C 1
ATOM 640 O O . SER A 1 83 ? 12.156 -4.725 59.404 1.00 53.72 83 SER A O 1
ATOM 642 N N . SER A 1 84 ? 13.592 -5.532 57.872 1.00 52.00 84 SER A N 1
ATOM 643 C CA . SER A 1 84 ? 14.938 -5.418 58.469 1.00 52.00 84 SER A CA 1
ATOM 644 C C . SER A 1 84 ? 15.803 -6.639 58.135 1.00 52.00 84 SER A C 1
ATOM 646 O O . SER A 1 84 ? 15.380 -7.776 58.290 1.00 52.00 84 SER A O 1
ATOM 648 N N . ARG A 1 85 ? 17.016 -6.338 57.658 1.00 56.94 85 ARG A N 1
ATOM 649 C CA . ARG A 1 85 ? 18.319 -6.957 57.965 1.00 56.94 85 ARG A CA 1
ATOM 650 C C . ARG A 1 85 ? 18.265 -8.233 58.823 1.00 56.94 85 ARG A C 1
ATOM 652 O O . ARG A 1 85 ? 17.750 -8.169 59.927 1.00 56.94 85 ARG A O 1
ATOM 659 N N . ASP A 1 86 ? 18.889 -9.321 58.365 1.00 50.34 86 ASP A N 1
ATOM 660 C CA . ASP A 1 86 ? 20.119 -9.844 58.983 1.00 50.34 86 ASP A CA 1
ATOM 661 C C . ASP A 1 86 ? 20.679 -11.085 58.270 1.00 50.34 86 ASP A C 1
ATOM 663 O O . ASP A 1 86 ? 20.040 -11.727 57.440 1.00 50.34 86 ASP A O 1
ATOM 667 N N . ALA A 1 87 ? 21.959 -11.307 58.539 1.00 54.22 87 ALA A N 1
ATOM 668 C CA . ALA A 1 87 ? 22.897 -12.153 57.831 1.00 54.22 87 ALA A CA 1
ATOM 669 C C . ALA A 1 87 ? 22.998 -13.591 58.384 1.00 54.22 87 ALA A C 1
ATOM 671 O O . ALA A 1 87 ? 22.649 -13.849 59.530 1.00 54.22 87 ALA A O 1
ATOM 672 N N . ARG A 1 88 ? 23.689 -14.431 57.591 1.00 55.34 88 ARG A N 1
ATOM 673 C CA . ARG A 1 88 ? 24.374 -15.704 57.928 1.00 55.34 88 ARG A CA 1
ATOM 674 C C . ARG A 1 88 ? 23.487 -16.948 58.078 1.00 55.34 88 ARG A C 1
ATOM 676 O O . ARG A 1 88 ? 22.586 -16.965 58.897 1.00 55.34 88 ARG A O 1
ATOM 683 N N . ASP A 1 89 ? 23.819 -18.021 57.352 1.00 56.28 89 ASP A N 1
ATOM 684 C CA . ASP A 1 89 ? 24.557 -19.160 57.932 1.00 56.28 89 ASP A CA 1
ATOM 685 C C . ASP A 1 89 ? 24.992 -20.188 56.859 1.00 56.28 89 ASP A C 1
ATOM 687 O O . ASP A 1 89 ? 24.325 -20.375 55.842 1.00 56.28 89 ASP A O 1
ATOM 691 N N . LEU A 1 90 ? 26.151 -20.811 57.086 1.00 55.62 90 LEU A N 1
ATOM 692 C CA . LEU A 1 90 ? 26.788 -21.865 56.286 1.00 55.62 90 LEU A CA 1
ATOM 693 C C . LEU A 1 90 ? 26.293 -23.261 56.711 1.00 55.62 90 LEU A C 1
ATOM 695 O O . LEU A 1 90 ? 26.381 -23.586 57.889 1.00 55.62 90 LEU A O 1
ATOM 699 N N . ARG A 1 91 ? 25.980 -24.153 55.760 1.00 54.31 91 ARG A N 1
ATOM 700 C CA . ARG A 1 91 ? 26.247 -25.615 55.853 1.00 54.31 91 ARG A CA 1
ATOM 701 C C . ARG A 1 91 ? 25.943 -26.269 54.502 1.00 54.31 91 ARG A C 1
ATOM 703 O O . ARG A 1 91 ? 24.817 -26.187 54.038 1.00 54.31 91 ARG A O 1
ATOM 710 N N . VAL A 1 92 ? 26.936 -26.676 53.710 1.00 53.94 92 VAL A N 1
ATOM 711 C CA . VAL A 1 92 ? 27.641 -27.979 53.732 1.00 53.94 92 VAL A CA 1
ATOM 712 C C . VAL A 1 92 ? 26.691 -29.178 53.798 1.00 53.94 92 VAL A C 1
ATOM 714 O O . VAL A 1 92 ? 26.215 -29.530 54.877 1.00 53.94 92 VAL A O 1
ATOM 717 N N . GLN A 1 93 ? 26.536 -29.844 52.653 1.00 54.78 93 GLN A N 1
ATOM 718 C CA . GLN A 1 93 ? 26.854 -31.264 52.486 1.00 54.78 93 GLN A CA 1
ATOM 719 C C . GLN A 1 93 ? 27.464 -31.473 51.103 1.00 54.78 93 GLN A C 1
ATOM 721 O O . GLN A 1 93 ? 26.976 -30.819 50.155 1.00 54.78 93 GLN A O 1
#